Protein AF-A0A7S2EHP3-F1 (afdb_monomer_lite)

InterPro domains:
  IPR011050 Pectin lyase fold/virulence factor [SSF51126] (1-161)
  IPR012334 Pectin lyase fold [G3DSA:2.160.20.10] (1-167)
  IPR016093 MIR motif [PS50919] (139-168)
  IPR024535 Rhamnogalacturonase A/B/Epimerase-like, pectate lyase domain [PF12708] (2-55)

Sequence (168 aa):
PALQAAIDSAAASESGGTVILPAGVFRTHEPLHIPGGVTLQGQGYGSSPLAIQFDAGGSTIAYCGPDYAVKLTGHAASLRDLAVYDWPYPAESYCENTQAAGGVLVEADATLIESVIVSNVFIYYFVGGTALSLVAKNNGGVPFGNYQNVRIRHAKTGIYLSAEEGSF

Radius of gyration: 15.07 Å; chains: 1; bounding box: 44×30×44 Å

pLDDT: mean 94.23, std 6.02, range [72.25, 98.81]

Structure (mmCIF, N/CA/C/O backbone):
data_AF-A0A7S2EHP3-F1
#
_entry.id   AF-A0A7S2EHP3-F1
#
loop_
_atom_site.group_PDB
_atom_site.id
_atom_site.type_symbol
_atom_site.label_atom_id
_atom_site.label_alt_id
_atom_site.label_comp_id
_atom_site.label_asym_id
_atom_site.label_entity_id
_atom_site.label_seq_id
_atom_site.pdbx_PDB_ins_code
_atom_site.Cartn_x
_atom_site.Cartn_y
_atom_site.Cartn_z
_atom_site.occupancy
_atom_site.B_iso_or_equiv
_atom_site.auth_seq_id
_atom_site.auth_comp_id
_atom_site.auth_asym_id
_atom_site.auth_atom_id
_atom_site.pdbx_PDB_model_num
ATOM 1 N N . PRO A 1 1 ? 4.315 16.165 -5.190 1.00 79.69 1 PRO A N 1
ATOM 2 C CA . PRO A 1 1 ? 4.708 15.506 -6.467 1.00 79.69 1 PRO A CA 1
ATOM 3 C C . PRO A 1 1 ? 3.459 15.259 -7.330 1.00 79.69 1 PRO A C 1
ATOM 5 O O . PRO A 1 1 ? 2.373 15.204 -6.764 1.00 79.69 1 PRO A O 1
ATOM 8 N N . ALA A 1 2 ? 3.587 15.114 -8.657 1.00 92.62 2 ALA A N 1
ATOM 9 C CA . ALA A 1 2 ? 2.432 15.010 -9.568 1.00 92.62 2 ALA A CA 1
ATOM 10 C C . ALA A 1 2 ? 1.471 13.855 -9.224 1.00 92.62 2 ALA A C 1
ATOM 12 O O . ALA A 1 2 ? 0.259 14.021 -9.306 1.00 92.62 2 ALA A O 1
ATOM 13 N N . LEU A 1 3 ? 2.007 12.715 -8.773 1.00 96.50 3 LEU A N 1
ATOM 14 C CA . LEU A 1 3 ? 1.191 11.583 -8.333 1.00 96.50 3 LEU A CA 1
ATOM 15 C C . LEU A 1 3 ? 0.371 11.910 -7.075 1.00 96.50 3 LEU A C 1
ATOM 17 O O . LEU A 1 3 ? -0.833 11.682 -7.070 1.00 96.50 3 LEU A O 1
ATOM 21 N N . GLN A 1 4 ? 0.982 12.512 -6.049 1.00 97.62 4 GLN A N 1
ATOM 22 C CA . GLN A 1 4 ? 0.232 12.943 -4.863 1.00 97.62 4 GLN A CA 1
ATOM 23 C C . GLN A 1 4 ? -0.863 13.953 -5.234 1.00 97.62 4 GLN A C 1
ATOM 25 O O . GLN A 1 4 ? -1.994 13.794 -4.806 1.00 97.62 4 GLN A O 1
ATOM 30 N N . ALA A 1 5 ? -0.578 14.911 -6.123 1.00 96.81 5 ALA A N 1
ATOM 31 C CA . ALA A 1 5 ? -1.581 15.884 -6.564 1.00 96.81 5 ALA A CA 1
ATOM 32 C C . ALA A 1 5 ? -2.791 15.228 -7.263 1.00 96.81 5 ALA A C 1
ATOM 34 O O . ALA A 1 5 ? -3.917 15.699 -7.117 1.00 96.81 5 ALA A O 1
ATOM 35 N N . ALA A 1 6 ? -2.583 14.130 -7.999 1.00 97.06 6 ALA A N 1
ATOM 36 C CA . ALA A 1 6 ? -3.681 13.358 -8.580 1.00 97.06 6 ALA A CA 1
ATOM 37 C C . ALA A 1 6 ? -4.520 12.647 -7.503 1.00 97.06 6 ALA A C 1
ATOM 39 O O . ALA A 1 6 ? -5.745 12.617 -7.606 1.00 97.06 6 ALA A O 1
ATOM 40 N N . ILE A 1 7 ? -3.871 12.115 -6.462 1.00 97.81 7 ILE A N 1
ATOM 41 C CA . ILE A 1 7 ? -4.538 11.504 -5.301 1.00 97.81 7 ILE A CA 1
ATOM 42 C C . ILE A 1 7 ? -5.363 12.553 -4.547 1.00 97.81 7 ILE A C 1
ATOM 44 O O . ILE A 1 7 ? -6.545 12.332 -4.291 1.00 97.81 7 ILE A O 1
ATOM 48 N N . ASP A 1 8 ? -4.782 13.722 -4.287 1.00 96.69 8 ASP A N 1
ATOM 49 C CA . ASP A 1 8 ? -5.450 14.834 -3.608 1.00 96.69 8 ASP A CA 1
ATOM 50 C C . ASP A 1 8 ? -6.652 15.341 -4.422 1.00 96.69 8 ASP A C 1
ATOM 52 O O . ASP A 1 8 ? -7.725 15.598 -3.879 1.00 96.69 8 ASP A O 1
ATOM 56 N N . SER A 1 9 ? -6.514 15.420 -5.750 1.00 95.69 9 SER A N 1
ATOM 57 C CA . SER A 1 9 ? -7.620 15.783 -6.640 1.00 95.69 9 SER A CA 1
ATOM 58 C C . SER A 1 9 ? -8.754 14.754 -6.629 1.00 95.69 9 SER A C 1
ATOM 60 O O . SER A 1 9 ? -9.912 15.146 -6.756 1.00 95.69 9 SER A O 1
ATOM 62 N N . ALA A 1 10 ? -8.452 13.458 -6.502 1.00 95.75 10 ALA A N 1
ATOM 63 C CA . ALA A 1 10 ? -9.474 12.416 -6.382 1.00 95.75 10 ALA A CA 1
ATOM 64 C C . ALA A 1 10 ? -10.210 12.495 -5.034 1.00 95.75 10 ALA A C 1
ATOM 66 O O . ALA A 1 10 ? -11.409 12.223 -4.968 1.00 95.75 10 ALA A O 1
ATOM 67 N N . ALA A 1 11 ? -9.505 12.914 -3.981 1.00 94.31 11 ALA A N 1
ATOM 68 C CA . ALA A 1 11 ? -10.057 13.116 -2.645 1.00 94.31 11 ALA A CA 1
ATOM 69 C C . ALA A 1 11 ? -10.969 14.347 -2.538 1.00 94.31 11 ALA A C 1
ATOM 71 O O . ALA A 1 11 ? -11.831 14.396 -1.669 1.00 94.31 11 ALA A O 1
ATOM 72 N N . ALA A 1 12 ? -10.786 15.346 -3.408 1.00 90.25 12 ALA A N 1
ATOM 73 C CA . ALA A 1 12 ? -11.563 16.585 -3.378 1.00 90.25 12 ALA A CA 1
ATOM 74 C C . ALA A 1 12 ? -13.046 16.402 -3.755 1.00 90.25 12 ALA A C 1
ATOM 76 O O . ALA A 1 12 ? -13.847 17.309 -3.531 1.00 90.25 12 ALA A O 1
ATOM 77 N N . SER A 1 13 ? -13.422 15.260 -4.339 1.00 78.94 13 SER A N 1
ATOM 78 C CA . SER A 1 13 ? -14.825 14.940 -4.604 1.00 78.94 13 SER A CA 1
ATOM 79 C C . SER A 1 13 ? -15.469 14.286 -3.378 1.00 78.94 13 SER A C 1
ATOM 81 O O . SER A 1 13 ? -14.867 13.423 -2.742 1.00 78.94 13 SER A O 1
ATOM 83 N N . GLU A 1 14 ? -16.719 14.643 -3.072 1.00 76.06 14 GLU A N 1
ATOM 84 C CA . GLU A 1 14 ? -17.454 14.099 -1.916 1.00 76.06 14 GLU A CA 1
ATOM 85 C C . GLU A 1 14 ? -17.639 12.570 -1.975 1.00 76.06 14 GLU A C 1
ATOM 87 O O . GLU A 1 14 ? -17.862 11.927 -0.953 1.00 76.06 14 GLU A O 1
ATOM 92 N N . SER A 1 15 ? -17.525 11.973 -3.166 1.00 80.88 15 SER A N 1
ATOM 93 C CA . SER A 1 15 ? -17.646 10.530 -3.396 1.00 80.88 15 SER A CA 1
ATOM 94 C C . SER A 1 15 ? -16.317 9.764 -3.369 1.00 80.88 15 SER A C 1
ATOM 96 O O . SER A 1 15 ? -16.325 8.544 -3.538 1.00 80.88 15 SER A O 1
ATOM 98 N N . GLY A 1 16 ? -15.179 10.446 -3.206 1.00 90.50 16 GLY A N 1
ATOM 99 C CA . GLY A 1 16 ? -13.860 9.858 -3.444 1.00 90.50 16 GLY A CA 1
ATOM 100 C C . GLY A 1 16 ? -13.583 9.614 -4.934 1.00 90.50 16 GLY A C 1
ATOM 101 O O . GLY A 1 16 ? -14.251 10.166 -5.809 1.00 90.50 16 GLY A O 1
ATOM 102 N N . GLY A 1 17 ? -12.577 8.803 -5.262 1.00 96.44 17 GLY A N 1
ATOM 103 C CA . GLY A 1 17 ? -12.188 8.615 -6.660 1.00 96.44 17 GLY A CA 1
ATOM 104 C C . GLY A 1 17 ? -11.093 7.583 -6.882 1.00 96.44 17 GLY A C 1
ATOM 105 O O . GLY A 1 17 ? -10.477 7.084 -5.946 1.00 96.44 17 GLY A O 1
ATOM 106 N N . THR A 1 18 ? -10.844 7.247 -8.148 1.00 97.94 18 THR A N 1
ATOM 107 C CA . THR A 1 18 ? -9.774 6.317 -8.533 1.00 97.94 18 THR A CA 1
ATOM 108 C C . THR A 1 18 ? -8.703 7.042 -9.334 1.00 97.94 18 THR A C 1
ATOM 110 O O . THR A 1 18 ? -8.991 7.631 -10.374 1.00 97.94 18 THR A O 1
ATOM 113 N N . VAL A 1 19 ? -7.457 6.952 -8.876 1.00 98.19 19 VAL A N 1
ATOM 114 C CA . VAL A 1 19 ? -6.270 7.353 -9.631 1.00 98.19 19 VAL A CA 1
ATOM 115 C C . VAL A 1 19 ? -5.714 6.120 -10.327 1.00 98.19 19 VAL A C 1
ATOM 117 O O . VAL A 1 19 ? -5.290 5.170 -9.668 1.00 98.19 19 VAL A O 1
ATOM 120 N N . ILE A 1 20 ? -5.713 6.138 -11.660 1.00 98.06 20 ILE A N 1
ATOM 121 C CA . ILE A 1 20 ? -5.188 5.040 -12.477 1.00 98.06 20 ILE A CA 1
ATOM 122 C C . ILE A 1 20 ? -3.746 5.355 -12.875 1.00 98.06 20 ILE A C 1
ATOM 124 O O . ILE A 1 20 ? -3.483 6.329 -13.582 1.00 98.06 20 ILE A O 1
ATOM 128 N N . LEU A 1 21 ? -2.815 4.509 -12.443 1.00 97.25 21 LEU A N 1
ATOM 129 C CA . LEU A 1 21 ? -1.429 4.524 -12.884 1.00 97.25 21 LEU A CA 1
ATOM 130 C C . LEU A 1 21 ? -1.294 3.700 -14.168 1.00 97.25 21 LEU A C 1
ATOM 132 O O . LEU A 1 21 ? -1.635 2.514 -14.157 1.00 97.25 21 LEU A O 1
ATOM 136 N N . PRO A 1 22 ? -0.759 4.262 -15.265 1.00 96.00 22 PRO A N 1
ATOM 137 C CA . PRO A 1 22 ? -0.346 3.438 -16.392 1.00 96.00 22 PRO A CA 1
ATOM 138 C C . PRO A 1 22 ? 0.811 2.507 -15.992 1.00 96.00 22 PRO A C 1
ATOM 140 O O . PRO A 1 22 ? 1.442 2.671 -14.941 1.00 96.00 22 PRO A O 1
ATOM 143 N N . ALA A 1 23 ? 1.108 1.525 -16.841 1.00 94.44 23 ALA A N 1
ATOM 144 C CA . ALA A 1 23 ? 2.351 0.768 -16.749 1.00 94.44 23 ALA A CA 1
ATOM 145 C C . ALA A 1 23 ? 3.562 1.719 -16.736 1.00 94.44 23 ALA A C 1
ATOM 147 O O . ALA A 1 23 ? 3.641 2.657 -17.533 1.00 94.44 23 ALA A O 1
ATOM 148 N N . GLY A 1 24 ? 4.500 1.488 -15.820 1.00 93.81 24 GLY A N 1
ATOM 149 C CA . GLY A 1 24 ? 5.666 2.346 -15.644 1.00 93.81 24 GLY A CA 1
ATOM 150 C C . GLY A 1 24 ? 6.200 2.381 -14.216 1.00 93.81 24 GLY A C 1
ATOM 151 O O . GLY A 1 24 ? 5.669 1.747 -13.301 1.00 93.81 24 GLY A O 1
ATOM 152 N N . VAL A 1 25 ? 7.275 3.151 -14.038 1.00 93.44 25 VAL A N 1
ATOM 153 C CA . VAL A 1 25 ? 7.973 3.319 -12.758 1.00 93.44 25 VAL A CA 1
ATOM 154 C C . VAL A 1 25 ? 7.773 4.737 -12.246 1.00 93.44 25 VAL A C 1
ATOM 156 O O . VAL A 1 25 ? 8.225 5.702 -12.861 1.00 93.44 25 VAL A O 1
ATOM 159 N N . PHE A 1 26 ? 7.129 4.856 -11.092 1.00 94.50 26 PHE A N 1
ATOM 160 C CA . PHE A 1 26 ? 6.812 6.116 -10.436 1.00 94.50 26 PHE A CA 1
ATOM 161 C C . PHE A 1 26 ? 7.731 6.274 -9.233 1.00 94.50 26 PHE A C 1
ATOM 163 O O . PHE A 1 26 ? 7.535 5.631 -8.203 1.00 94.50 26 PHE A O 1
ATOM 170 N N . ARG A 1 27 ? 8.771 7.098 -9.381 1.00 93.06 27 ARG A N 1
ATOM 171 C CA . ARG A 1 27 ? 9.727 7.363 -8.301 1.00 93.06 27 ARG A CA 1
ATOM 172 C C . ARG A 1 27 ? 9.146 8.360 -7.306 1.00 93.06 27 ARG A C 1
ATOM 174 O O . ARG A 1 27 ? 8.681 9.426 -7.713 1.00 93.06 27 ARG A O 1
ATOM 181 N N . THR A 1 28 ? 9.199 8.034 -6.021 1.00 94.44 28 THR A N 1
ATOM 182 C CA . THR A 1 28 ? 8.737 8.912 -4.939 1.00 94.44 28 THR A CA 1
ATOM 183 C C . THR A 1 28 ? 9.774 8.975 -3.826 1.00 94.44 28 THR A C 1
ATOM 185 O O . THR A 1 28 ? 10.400 7.970 -3.500 1.00 94.44 28 THR A O 1
ATOM 188 N N . HIS A 1 29 ? 9.960 10.169 -3.259 1.00 93.56 29 HIS A N 1
ATOM 189 C CA . HIS A 1 29 ? 10.845 10.379 -2.106 1.00 93.56 29 HIS A CA 1
ATOM 190 C C . HIS A 1 29 ? 10.095 10.560 -0.783 1.00 93.56 29 HIS A C 1
ATOM 192 O O . HIS A 1 29 ? 10.644 10.373 0.295 1.00 93.56 29 HIS A O 1
ATOM 198 N N . GLU A 1 30 ? 8.810 10.877 -0.889 1.00 95.25 30 GLU A N 1
ATOM 199 C CA . GLU A 1 30 ? 7.900 11.082 0.228 1.00 95.25 30 GLU A CA 1
ATOM 200 C C . GLU A 1 30 ? 6.792 10.024 0.179 1.00 95.25 30 GLU A C 1
ATOM 202 O O . GLU A 1 30 ? 6.487 9.528 -0.920 1.00 95.25 30 GLU A O 1
ATOM 207 N N . PRO A 1 31 ? 6.189 9.679 1.330 1.00 97.69 31 PRO A N 1
ATOM 208 C CA . PRO A 1 31 ? 5.036 8.792 1.376 1.00 97.69 31 PRO A CA 1
ATOM 209 C C . PRO A 1 31 ? 3.912 9.268 0.452 1.00 97.69 31 PRO A C 1
ATOM 211 O O . PRO A 1 31 ? 3.594 10.458 0.391 1.00 97.69 31 PRO A O 1
ATOM 214 N N . LEU A 1 32 ? 3.271 8.327 -0.241 1.00 98.44 32 LEU A N 1
ATOM 215 C CA . LEU A 1 32 ? 1.987 8.594 -0.882 1.00 98.44 32 LEU A CA 1
ATOM 216 C C . LEU A 1 32 ? 0.874 8.436 0.149 1.00 98.44 32 LEU A C 1
ATOM 218 O O . LEU A 1 32 ? 0.677 7.349 0.692 1.00 98.44 32 LEU A O 1
ATOM 222 N N . HIS A 1 33 ? 0.136 9.511 0.396 1.00 97.88 33 HIS A N 1
ATOM 223 C CA . HIS A 1 33 ? -0.999 9.518 1.311 1.00 97.88 33 HIS A CA 1
ATOM 224 C C . HIS A 1 33 ? -2.278 9.264 0.525 1.00 97.88 33 HIS A C 1
ATOM 226 O O . HIS A 1 33 ? -2.666 10.096 -0.292 1.00 97.88 33 HIS A O 1
ATOM 232 N N . ILE A 1 34 ? -2.925 8.125 0.768 1.00 97.94 34 ILE A N 1
ATOM 233 C CA . ILE A 1 34 ? -4.204 7.758 0.157 1.00 97.94 34 ILE A CA 1
ATOM 234 C C . ILE A 1 34 ? -5.304 7.986 1.203 1.00 97.94 34 ILE A C 1
ATOM 236 O O . ILE A 1 34 ? -5.407 7.210 2.162 1.00 97.94 34 ILE A O 1
ATOM 240 N N . PRO A 1 35 ? -6.106 9.053 1.051 1.00 96.25 35 PRO A N 1
ATOM 241 C CA . PRO A 1 35 ? -7.165 9.378 1.992 1.00 96.25 35 PRO A CA 1
ATOM 242 C C . PRO A 1 35 ? -8.389 8.480 1.788 1.00 96.25 35 PRO A C 1
ATOM 244 O O . PRO A 1 35 ? -8.451 7.646 0.879 1.00 96.25 35 PRO A O 1
ATOM 247 N N . GLY A 1 36 ? -9.384 8.661 2.656 1.00 95.94 36 GLY A N 1
ATOM 248 C CA . GLY A 1 36 ? -10.621 7.897 2.592 1.00 95.94 36 GLY A CA 1
ATOM 249 C C . GLY A 1 36 ? -11.367 8.067 1.264 1.00 95.94 36 GLY A C 1
ATOM 250 O O . GLY A 1 36 ? -11.341 9.131 0.651 1.00 95.94 36 GLY A O 1
ATOM 251 N N . GLY A 1 37 ? -12.005 6.992 0.801 1.00 96.62 37 GLY A N 1
ATOM 252 C CA . GLY A 1 37 ? -12.737 6.940 -0.468 1.00 96.62 37 GLY A CA 1
ATOM 253 C C . GLY A 1 37 ? -11.862 6.960 -1.728 1.00 96.62 37 GLY A C 1
ATOM 254 O O . GLY A 1 37 ? -12.396 6.879 -2.834 1.00 96.62 37 GLY A O 1
ATOM 255 N N . VAL A 1 38 ? -10.533 7.050 -1.601 1.00 98.31 38 VAL A N 1
ATOM 256 C CA . VAL A 1 38 ? -9.624 7.079 -2.753 1.00 98.31 38 VAL A CA 1
ATOM 257 C C . VAL A 1 38 ? -8.996 5.714 -3.008 1.00 98.31 38 VAL A C 1
ATOM 259 O O . VAL A 1 38 ? -8.517 5.037 -2.100 1.00 98.31 38 VAL A O 1
ATOM 262 N N . THR A 1 39 ? -8.963 5.324 -4.281 1.00 98.62 39 THR A N 1
ATOM 263 C CA . THR A 1 39 ? -8.240 4.147 -4.768 1.00 98.62 39 THR A CA 1
ATOM 264 C C . THR A 1 39 ? -7.060 4.573 -5.631 1.00 98.62 39 THR A C 1
ATOM 266 O O . THR A 1 39 ? -7.245 5.258 -6.634 1.00 98.62 39 THR A O 1
ATOM 269 N N . LEU A 1 40 ? -5.854 4.114 -5.300 1.00 98.62 40 LEU A N 1
ATOM 270 C CA . LEU A 1 40 ? -4.722 4.119 -6.225 1.00 98.62 40 LEU A CA 1
ATOM 271 C C . LEU A 1 40 ? -4.620 2.746 -6.894 1.00 98.62 40 LEU A C 1
ATOM 273 O O . LEU A 1 40 ? -4.394 1.740 -6.219 1.00 98.62 40 LEU A O 1
ATOM 277 N N . GLN A 1 41 ? -4.791 2.704 -8.214 1.00 98.69 41 GLN A N 1
ATOM 278 C CA . GLN A 1 41 ? -4.847 1.463 -8.983 1.00 98.69 41 GLN A CA 1
ATOM 279 C C . GLN A 1 41 ? -3.831 1.468 -10.124 1.00 98.69 41 GLN A C 1
ATOM 281 O O . GLN A 1 41 ? -3.815 2.388 -10.934 1.00 98.69 41 GLN A O 1
ATOM 286 N N . GLY A 1 42 ? -3.002 0.430 -10.211 1.00 98.06 42 GLY A N 1
ATOM 287 C CA . GLY A 1 42 ? -2.111 0.206 -11.348 1.00 98.06 42 GLY A CA 1
ATOM 288 C C . GLY A 1 42 ? -2.666 -0.751 -12.402 1.00 98.06 42 GLY A C 1
ATOM 289 O O . GLY A 1 42 ? -3.855 -1.071 -12.434 1.00 98.06 42 GLY A O 1
ATOM 290 N N . GLN A 1 43 ? -1.773 -1.215 -13.276 1.00 95.31 43 GLN A N 1
ATOM 291 C CA . GLN A 1 43 ? -2.048 -2.176 -14.352 1.00 95.31 43 GLN A CA 1
ATOM 292 C C . GLN A 1 43 ? -1.360 -3.535 -14.111 1.00 95.31 43 GLN A C 1
ATOM 294 O O . GLN A 1 43 ? -0.918 -4.210 -15.037 1.00 95.31 43 GLN A O 1
ATOM 299 N N . GLY A 1 44 ? -1.267 -3.943 -12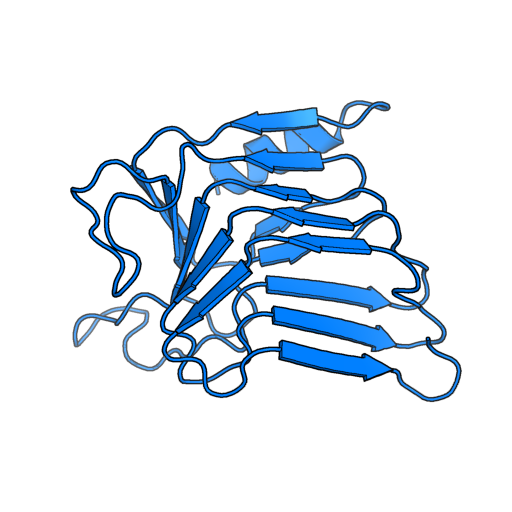.844 1.00 93.31 44 GLY A N 1
ATOM 300 C CA . GLY A 1 44 ? -0.572 -5.138 -12.370 1.00 93.31 44 GLY A CA 1
ATOM 301 C C . GLY A 1 44 ? 0.868 -4.858 -11.928 1.00 93.31 44 GLY A C 1
ATOM 302 O O . GLY A 1 44 ? 1.425 -3.792 -12.178 1.00 93.31 44 GLY A O 1
ATOM 303 N N . TYR A 1 45 ? 1.503 -5.837 -11.279 1.00 88.31 45 TYR A N 1
ATOM 304 C CA . TYR A 1 45 ? 2.902 -5.748 -10.823 1.00 88.31 45 TYR A CA 1
ATOM 305 C C . TYR A 1 45 ? 3.919 -6.366 -11.805 1.00 88.31 45 TYR A C 1
ATOM 307 O O . TYR A 1 45 ? 5.073 -6.594 -11.445 1.00 88.31 45 TYR A O 1
ATOM 315 N N . GLY A 1 46 ? 3.503 -6.638 -13.046 1.00 87.25 46 GLY A N 1
ATOM 316 C CA . GLY A 1 46 ? 4.335 -7.246 -14.087 1.00 87.25 46 GLY A CA 1
ATOM 317 C C . GLY A 1 46 ? 4.252 -8.776 -14.127 1.00 87.25 46 GLY A C 1
ATOM 318 O O . GLY A 1 46 ? 3.368 -9.393 -13.533 1.00 87.25 46 GLY A O 1
ATOM 319 N N . SER A 1 47 ? 5.171 -9.397 -14.867 1.00 84.69 47 SER A N 1
ATOM 320 C CA . SER A 1 47 ? 5.139 -10.831 -15.200 1.00 84.69 47 SER A CA 1
ATOM 321 C C . SER A 1 47 ? 5.824 -11.744 -14.177 1.00 84.69 47 SER A C 1
ATOM 323 O O . SER A 1 47 ? 5.627 -12.960 -14.211 1.00 84.69 47 SER A O 1
ATOM 325 N N . SER A 1 48 ? 6.630 -11.187 -13.266 1.00 86.81 48 SER A N 1
ATOM 326 C CA . SER A 1 48 ? 7.444 -11.976 -12.340 1.00 86.81 48 SER A CA 1
ATOM 327 C C . SER A 1 48 ? 6.924 -11.916 -10.903 1.00 86.81 48 SER A C 1
ATOM 329 O O . SER A 1 48 ? 6.820 -10.840 -10.313 1.00 86.81 48 SER A O 1
ATOM 331 N N . PRO A 1 49 ? 6.665 -13.076 -10.275 1.00 82.12 49 PRO A N 1
ATOM 332 C CA . PRO A 1 49 ? 6.353 -13.151 -8.857 1.00 82.12 49 PRO A CA 1
ATOM 333 C C . PRO A 1 49 ? 7.600 -13.138 -7.961 1.00 82.12 49 PRO A C 1
ATOM 335 O O . PRO A 1 49 ? 7.459 -13.171 -6.737 1.00 82.12 49 PRO A O 1
ATOM 338 N N . LEU A 1 50 ? 8.804 -13.196 -8.542 1.00 88.38 50 LEU A N 1
ATOM 339 C CA . LEU A 1 50 ? 10.058 -13.396 -7.810 1.00 88.38 50 LEU A CA 1
ATOM 340 C C . LEU A 1 50 ? 10.779 -12.083 -7.514 1.00 88.38 50 LEU A C 1
ATOM 342 O O . LEU A 1 50 ? 11.373 -11.955 -6.446 1.00 88.38 50 LEU A O 1
ATOM 346 N N . ALA A 1 51 ? 10.708 -11.136 -8.445 1.00 87.56 51 ALA A N 1
ATOM 347 C CA . ALA A 1 51 ? 11.365 -9.839 -8.379 1.00 87.56 51 ALA A CA 1
ATOM 348 C C . ALA A 1 51 ? 10.640 -8.848 -9.293 1.00 87.56 51 ALA A C 1
ATOM 350 O O . ALA A 1 51 ? 9.990 -9.258 -10.257 1.00 87.56 51 ALA A O 1
ATOM 351 N N . ILE A 1 52 ? 10.784 -7.555 -9.013 1.00 86.62 52 ILE A N 1
ATOM 352 C CA . ILE A 1 52 ? 10.276 -6.503 -9.893 1.00 86.62 52 ILE A CA 1
ATOM 353 C C . ILE A 1 52 ? 11.130 -6.429 -11.161 1.00 86.62 52 ILE A C 1
ATOM 355 O O . ILE A 1 52 ? 12.351 -6.307 -11.092 1.00 86.62 52 ILE A O 1
ATOM 359 N N . GLN A 1 53 ? 10.468 -6.499 -12.314 1.00 84.62 53 GLN A N 1
ATOM 360 C CA . GLN A 1 53 ? 11.058 -6.311 -13.639 1.00 84.62 53 GLN A CA 1
ATOM 361 C C . GLN A 1 53 ? 10.457 -5.039 -14.247 1.00 84.62 53 GLN A C 1
ATOM 363 O O . GLN A 1 53 ? 9.281 -5.018 -14.608 1.00 84.62 53 GLN A O 1
ATOM 368 N N . PHE A 1 54 ? 11.236 -3.956 -14.303 1.00 80.81 54 PHE A N 1
ATOM 369 C CA . PHE A 1 54 ? 10.739 -2.629 -14.702 1.00 80.81 54 PHE A CA 1
ATOM 370 C C . PHE A 1 54 ? 10.284 -2.536 -16.158 1.00 80.81 54 PHE A C 1
ATOM 372 O O . PHE A 1 54 ? 9.480 -1.675 -16.498 1.00 80.81 54 PHE A O 1
ATOM 379 N N . ASP A 1 55 ? 10.781 -3.428 -17.003 1.00 79.25 55 ASP A N 1
ATOM 380 C CA . ASP A 1 55 ? 10.437 -3.580 -18.412 1.00 79.25 55 ASP A CA 1
ATOM 381 C C . ASP A 1 55 ? 9.280 -4.567 -18.652 1.00 79.25 55 ASP A C 1
ATOM 383 O O . ASP A 1 55 ? 8.784 -4.674 -19.772 1.00 79.25 55 ASP A O 1
ATOM 387 N N . ALA A 1 56 ? 8.781 -5.242 -17.610 1.00 76.94 56 ALA A N 1
ATOM 388 C CA . ALA A 1 56 ? 7.723 -6.248 -17.717 1.00 76.94 56 ALA A CA 1
ATOM 389 C C . ALA A 1 56 ? 6.287 -5.685 -17.648 1.00 76.94 56 ALA A C 1
ATOM 391 O O . ALA A 1 56 ? 5.344 -6.427 -17.370 1.00 76.94 56 ALA A O 1
ATOM 392 N N . GLY A 1 57 ? 6.108 -4.381 -17.885 1.00 76.81 57 GLY A N 1
ATOM 393 C CA . GLY A 1 57 ? 4.797 -3.768 -18.136 1.00 76.81 57 GLY A CA 1
ATOM 394 C C . GLY A 1 57 ? 3.876 -3.570 -16.924 1.00 76.81 57 GLY A C 1
ATOM 395 O O . GLY A 1 57 ? 2.693 -3.315 -17.118 1.00 76.81 57 GLY A O 1
ATOM 396 N N . GLY A 1 58 ? 4.379 -3.678 -15.690 1.00 91.69 58 GLY A N 1
ATOM 397 C CA . GLY A 1 58 ? 3.607 -3.371 -14.477 1.00 91.69 58 GLY A CA 1
ATOM 398 C C . GLY A 1 58 ? 3.648 -1.892 -14.072 1.00 91.69 58 GLY A C 1
ATOM 399 O O . GLY A 1 58 ? 4.471 -1.118 -14.560 1.00 91.69 58 GLY A O 1
ATOM 400 N N . SER A 1 59 ? 2.795 -1.504 -13.126 1.00 96.56 59 SER A N 1
ATOM 401 C CA . SER A 1 59 ? 2.870 -0.218 -12.422 1.00 96.56 59 SER A CA 1
ATOM 402 C C . SER A 1 59 ? 3.668 -0.399 -11.132 1.00 96.56 59 SER A C 1
ATOM 404 O O . SER A 1 59 ? 3.284 -1.192 -10.274 1.00 96.56 59 SER A O 1
ATOM 406 N N . THR A 1 60 ? 4.780 0.322 -10.977 1.00 96.25 60 THR A N 1
ATOM 407 C CA . THR A 1 60 ? 5.631 0.233 -9.779 1.00 96.25 60 THR A CA 1
ATOM 408 C C . THR A 1 60 ? 5.813 1.588 -9.116 1.00 96.25 60 THR A C 1
ATOM 410 O O . THR A 1 60 ? 6.293 2.527 -9.747 1.00 96.25 60 THR A O 1
ATOM 413 N N . ILE A 1 61 ? 5.510 1.662 -7.823 1.00 97.12 61 ILE A N 1
ATOM 414 C CA . ILE A 1 61 ? 5.945 2.742 -6.941 1.00 97.12 61 ILE A CA 1
ATOM 415 C C . ILE A 1 61 ? 7.363 2.395 -6.478 1.00 97.12 61 ILE A C 1
ATOM 417 O O . ILE A 1 61 ? 7.554 1.445 -5.721 1.00 97.12 61 ILE A O 1
ATOM 421 N N . ALA A 1 62 ? 8.351 3.135 -6.977 1.00 94.75 62 ALA A N 1
ATOM 422 C CA . ALA A 1 62 ? 9.753 3.008 -6.591 1.00 94.75 62 ALA A CA 1
ATOM 423 C C . ALA A 1 62 ? 10.065 4.058 -5.521 1.00 94.75 62 ALA A C 1
ATOM 425 O O . ALA A 1 62 ? 10.283 5.230 -5.835 1.00 94.75 62 ALA A O 1
ATOM 426 N N . TYR A 1 63 ? 10.037 3.638 -4.263 1.00 95.94 63 TYR A N 1
ATOM 427 C CA . TYR A 1 63 ? 10.200 4.519 -3.121 1.00 95.94 63 TYR A CA 1
ATOM 428 C C . TYR A 1 63 ? 11.672 4.685 -2.744 1.00 95.94 63 TYR A C 1
ATOM 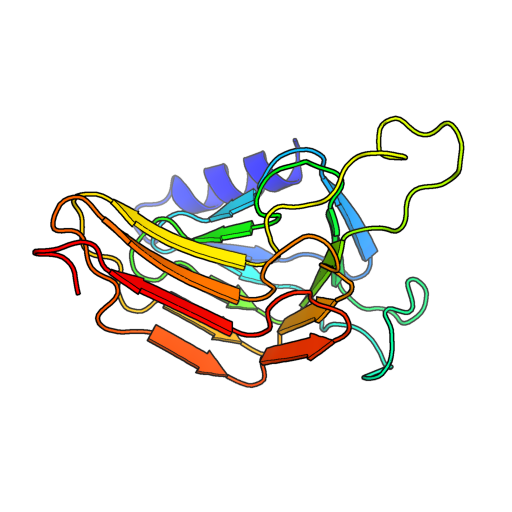430 O O . TYR A 1 63 ? 12.448 3.731 -2.781 1.00 95.94 63 TYR A O 1
ATOM 438 N N . CYS A 1 64 ? 12.027 5.916 -2.390 1.00 93.00 64 CYS A N 1
ATOM 439 C CA . CYS A 1 64 ? 13.295 6.302 -1.796 1.00 93.00 64 CYS A CA 1
ATOM 440 C C . CYS A 1 64 ? 13.031 7.256 -0.628 1.00 93.00 64 CYS A C 1
ATOM 442 O O . CYS A 1 64 ? 12.979 8.470 -0.811 1.00 93.00 64 CYS A O 1
ATOM 444 N N . GLY A 1 65 ? 12.883 6.732 0.579 1.00 93.75 65 GLY A N 1
ATOM 445 C CA . GLY A 1 65 ? 12.683 7.571 1.754 1.00 93.75 65 GLY A CA 1
ATOM 446 C C . GLY A 1 65 ? 12.747 6.765 3.048 1.00 93.75 65 GLY A C 1
ATOM 447 O O . GLY A 1 65 ? 12.731 5.536 3.001 1.00 93.75 65 GLY A O 1
ATOM 448 N N . PRO A 1 66 ? 12.875 7.433 4.205 1.00 94.56 66 PRO A N 1
ATOM 449 C CA . PRO A 1 66 ? 13.061 6.760 5.489 1.00 94.56 66 PRO A CA 1
ATOM 450 C C . PRO A 1 66 ? 11.754 6.259 6.126 1.00 94.56 66 PRO A C 1
ATOM 452 O O . PRO A 1 66 ? 11.789 5.576 7.145 1.00 94.56 66 PRO A O 1
ATOM 455 N N . ASP A 1 67 ? 10.597 6.615 5.572 1.00 97.12 67 ASP A N 1
ATOM 456 C CA . ASP A 1 67 ? 9.272 6.342 6.140 1.00 97.12 67 ASP A CA 1
ATOM 457 C C . ASP A 1 67 ? 8.602 5.162 5.401 1.00 97.12 67 ASP A C 1
ATOM 459 O O . ASP A 1 67 ? 9.275 4.329 4.790 1.00 97.12 67 ASP A O 1
ATOM 463 N N . TYR A 1 68 ? 7.280 5.043 5.485 1.00 98.44 68 TYR A N 1
ATOM 464 C CA . TYR A 1 68 ? 6.486 4.127 4.681 1.00 98.44 68 TYR A CA 1
ATOM 465 C C . TYR A 1 68 ? 6.256 4.675 3.272 1.00 98.44 68 TYR A C 1
ATOM 467 O O . TYR A 1 68 ? 5.898 5.840 3.109 1.0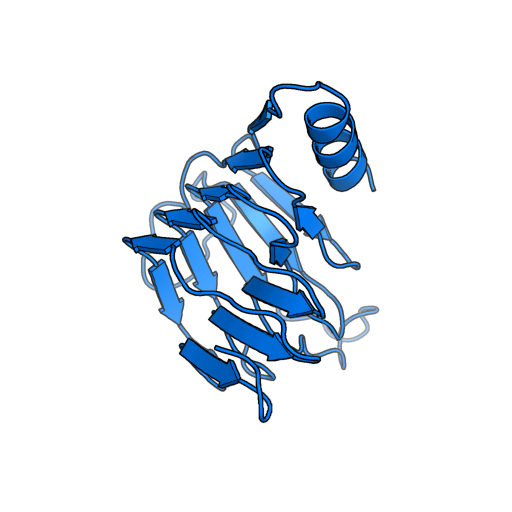0 98.44 68 TYR A O 1
ATOM 475 N N . ALA A 1 69 ? 6.376 3.822 2.254 1.00 98.38 69 ALA A N 1
ATOM 476 C CA . ALA A 1 69 ? 6.167 4.230 0.863 1.00 98.38 69 ALA A CA 1
ATOM 477 C C . ALA A 1 69 ? 4.722 4.686 0.576 1.00 98.38 69 ALA A C 1
ATOM 479 O O . ALA A 1 69 ? 4.504 5.635 -0.181 1.00 98.38 69 ALA A O 1
ATOM 480 N N . VAL A 1 70 ? 3.730 4.015 1.171 1.00 98.81 70 VAL A N 1
ATOM 481 C CA . VAL A 1 70 ? 2.299 4.322 1.020 1.00 98.81 70 VAL A CA 1
ATOM 482 C C . VAL A 1 70 ? 1.610 4.304 2.383 1.00 98.81 70 VAL A C 1
ATOM 484 O O . VAL A 1 70 ? 1.784 3.358 3.151 1.00 98.81 70 VAL A O 1
ATOM 487 N N . LYS A 1 71 ? 0.782 5.316 2.660 1.00 98.62 71 LYS A N 1
ATOM 488 C CA . LYS A 1 71 ? -0.034 5.429 3.876 1.00 98.62 71 LYS A CA 1
ATOM 489 C C . LYS A 1 71 ? -1.518 5.514 3.521 1.00 98.62 71 LYS A C 1
ATOM 491 O O . LYS A 1 71 ? -1.932 6.415 2.797 1.00 98.62 71 LYS A O 1
ATOM 496 N N . LEU A 1 72 ? -2.308 4.579 4.035 1.00 98.38 72 LEU A N 1
ATOM 497 C CA . LEU A 1 72 ? -3.763 4.515 3.911 1.00 98.38 72 LEU A CA 1
ATOM 498 C C . LEU A 1 72 ? -4.362 5.135 5.181 1.00 98.38 72 LEU A C 1
ATOM 500 O O . LEU A 1 72 ? -4.267 4.541 6.254 1.00 98.38 72 LEU A O 1
ATOM 504 N N . THR A 1 73 ? -4.918 6.344 5.072 1.00 93.75 73 THR A N 1
ATOM 505 C CA . THR A 1 73 ? -5.216 7.203 6.240 1.00 93.75 73 THR A CA 1
ATOM 506 C C . THR A 1 73 ? -6.702 7.491 6.457 1.00 93.75 73 THR A C 1
ATOM 508 O O . THR A 1 73 ? -7.052 8.313 7.299 1.00 93.75 73 THR A O 1
ATOM 511 N N . GLY A 1 74 ? -7.602 6.839 5.718 1.00 94.25 74 GLY A N 1
ATOM 512 C CA . GLY A 1 74 ? -9.039 7.032 5.901 1.00 94.25 74 GLY A CA 1
ATOM 513 C C . GLY A 1 74 ? -9.880 5.839 5.473 1.00 94.25 74 GLY A C 1
ATOM 514 O O . GLY A 1 74 ? -9.394 4.899 4.841 1.00 94.25 74 GLY A O 1
ATOM 515 N N . HIS A 1 75 ? -11.167 5.886 5.818 1.00 95.62 75 HIS A N 1
ATOM 516 C CA . HIS A 1 75 ? -12.118 4.825 5.488 1.00 95.62 75 HIS A CA 1
ATOM 517 C C . HIS A 1 75 ? -12.181 4.565 3.982 1.00 95.62 75 HIS A C 1
ATOM 519 O O . HIS A 1 75 ? -12.215 5.500 3.189 1.00 95.62 75 HIS A O 1
ATOM 525 N N . ALA A 1 76 ? -12.236 3.300 3.579 1.00 96.19 76 ALA A N 1
ATOM 526 C CA . ALA A 1 76 ? -12.280 2.881 2.178 1.00 96.19 76 ALA A CA 1
ATOM 527 C C . ALA A 1 76 ? -11.065 3.298 1.318 1.00 96.19 76 ALA A C 1
ATOM 529 O O . ALA A 1 76 ? -11.104 3.152 0.093 1.00 96.19 76 ALA A O 1
ATOM 530 N N . ALA A 1 77 ? -9.967 3.767 1.928 1.00 97.69 77 ALA A N 1
ATOM 531 C CA . ALA A 1 77 ? -8.708 3.978 1.217 1.00 97.69 77 ALA A CA 1
ATOM 532 C C . ALA A 1 77 ? -8.203 2.652 0.627 1.00 97.69 77 ALA A C 1
ATOM 534 O O . ALA A 1 77 ? -8.227 1.610 1.291 1.00 97.69 77 ALA A O 1
A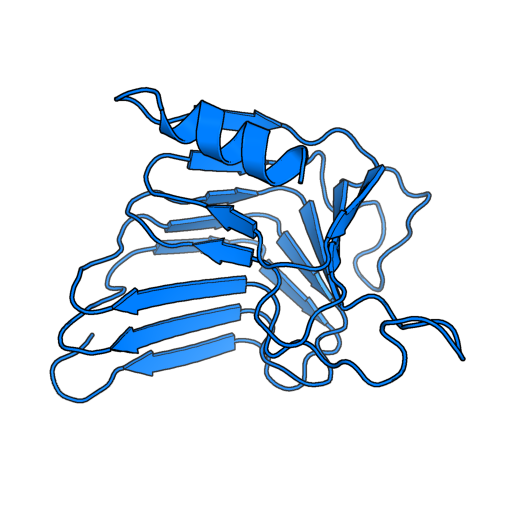TOM 535 N N . SER A 1 78 ? -7.762 2.679 -0.630 1.00 98.38 78 SER A N 1
ATOM 536 C CA . SER A 1 78 ? -7.476 1.455 -1.378 1.00 98.38 78 SER A CA 1
ATOM 537 C C . SER A 1 78 ? -6.201 1.531 -2.219 1.00 98.38 78 SER A C 1
ATOM 539 O O . SER A 1 78 ? -5.914 2.541 -2.862 1.00 98.38 78 SER A O 1
ATOM 541 N N . LEU A 1 79 ? -5.468 0.417 -2.268 1.00 98.75 79 LEU A N 1
ATOM 542 C CA . LEU A 1 79 ? -4.275 0.215 -3.089 1.00 98.75 79 LEU A CA 1
ATOM 543 C C . LEU A 1 79 ? -4.420 -1.076 -3.897 1.00 98.75 79 LEU A C 1
ATOM 545 O O . LEU A 1 79 ? -4.620 -2.152 -3.323 1.00 98.75 79 LEU A O 1
ATOM 549 N N . ARG A 1 80 ? -4.338 -0.984 -5.228 1.00 98.44 80 ARG A N 1
ATOM 550 C CA . ARG A 1 80 ? -4.646 -2.122 -6.100 1.00 98.44 80 ARG A CA 1
ATOM 551 C C . ARG A 1 80 ? -3.710 -2.271 -7.290 1.00 98.44 80 ARG A C 1
ATOM 553 O O . ARG A 1 80 ? -3.269 -1.285 -7.872 1.00 98.44 80 ARG A O 1
ATOM 560 N N . ASP A 1 81 ? -3.485 -3.523 -7.681 1.00 97.88 81 ASP A N 1
ATOM 561 C CA . ASP A 1 81 ? -2.934 -3.896 -8.989 1.00 97.88 81 ASP A CA 1
ATOM 562 C C . ASP A 1 81 ? -1.592 -3.213 -9.313 1.00 97.88 81 ASP A C 1
ATOM 564 O O . ASP A 1 81 ? -1.397 -2.688 -10.405 1.00 97.88 81 ASP A O 1
ATOM 568 N N . LEU A 1 82 ? -0.655 -3.179 -8.363 1.00 97.94 82 LEU A N 1
ATOM 569 C CA . LEU A 1 82 ? 0.649 -2.529 -8.543 1.00 97.94 82 LEU A CA 1
ATOM 570 C C . LEU A 1 82 ? 1.736 -3.138 -7.657 1.00 97.94 82 LEU A C 1
ATOM 572 O O . LEU A 1 82 ? 1.466 -3.943 -6.763 1.00 97.94 82 LEU A O 1
ATOM 576 N N . ALA A 1 83 ? 2.978 -2.735 -7.895 1.00 97.75 83 ALA A N 1
ATOM 577 C CA . ALA A 1 83 ? 4.102 -3.025 -7.021 1.00 97.75 83 ALA A CA 1
ATOM 578 C C . ALA A 1 83 ? 4.485 -1.819 -6.157 1.00 97.75 83 ALA A C 1
ATOM 580 O O . ALA A 1 83 ? 4.480 -0.681 -6.626 1.00 97.75 83 ALA A O 1
ATOM 581 N N . VAL A 1 84 ? 4.892 -2.089 -4.919 1.00 98.06 84 VAL A N 1
ATOM 582 C CA . VAL A 1 84 ? 5.547 -1.133 -4.022 1.00 98.06 84 VAL A CA 1
ATOM 583 C C . VAL A 1 84 ? 6.950 -1.656 -3.757 1.00 98.06 84 VAL A C 1
ATOM 585 O O . VAL A 1 84 ? 7.114 -2.788 -3.302 1.00 98.06 84 VAL A O 1
ATOM 588 N N . TYR A 1 85 ? 7.960 -0.857 -4.073 1.00 96.00 85 TYR A N 1
ATOM 589 C CA . TYR A 1 85 ? 9.351 -1.282 -4.059 1.00 96.00 85 TYR A CA 1
ATOM 590 C C . TYR A 1 85 ? 10.224 -0.292 -3.299 1.00 96.00 85 TYR A C 1
ATOM 592 O O . TYR A 1 85 ? 10.257 0.883 -3.656 1.00 96.00 85 TYR A O 1
ATOM 600 N N . ASP A 1 86 ? 10.956 -0.786 -2.301 1.00 94.81 86 ASP A N 1
ATOM 601 C CA . ASP A 1 86 ? 12.098 -0.073 -1.722 1.00 94.81 86 ASP A CA 1
ATOM 602 C C . ASP A 1 86 ? 13.263 -0.167 -2.716 1.00 94.81 86 ASP A C 1
ATOM 604 O O . ASP A 1 86 ? 13.869 -1.228 -2.896 1.00 94.81 86 ASP A O 1
ATOM 608 N N . TRP A 1 87 ? 13.487 0.903 -3.478 1.00 87.88 87 TRP A N 1
ATOM 609 C CA . TRP A 1 87 ? 14.388 0.866 -4.625 1.00 87.88 87 TRP A CA 1
ATOM 610 C C . TRP A 1 87 ? 15.846 0.725 -4.151 1.00 87.88 87 TRP A C 1
ATOM 612 O O . TRP A 1 87 ? 16.314 1.592 -3.436 1.00 87.88 87 TRP A O 1
ATOM 622 N N . PRO A 1 88 ? 16.624 -0.298 -4.554 1.00 74.38 88 PRO A N 1
ATOM 623 C CA . PRO A 1 88 ? 18.010 -0.462 -4.169 1.00 74.38 88 PRO A CA 1
ATOM 624 C C . PRO A 1 88 ? 18.808 0.665 -4.795 1.00 74.38 88 PRO A C 1
ATOM 626 O O . PRO A 1 88 ? 18.835 0.888 -6.010 1.00 74.38 88 PRO A O 1
ATOM 629 N N . TYR A 1 89 ? 19.425 1.410 -3.910 1.00 72.25 89 TYR A N 1
ATOM 630 C CA . TYR A 1 89 ? 19.991 2.691 -4.227 1.00 72.25 89 TYR A CA 1
ATOM 631 C C . TYR A 1 89 ? 21.332 2.511 -4.937 1.00 72.25 89 TYR A C 1
ATOM 633 O O . TYR A 1 89 ? 22.177 1.746 -4.468 1.00 72.25 89 TYR A O 1
ATOM 641 N N . PRO A 1 90 ? 21.549 3.181 -6.081 1.00 78.19 90 PRO A N 1
ATOM 642 C CA . PRO A 1 90 ? 22.882 3.275 -6.650 1.00 78.19 90 PRO A CA 1
ATOM 643 C C . PRO A 1 90 ? 23.835 3.895 -5.624 1.00 78.19 90 PRO A C 1
ATOM 645 O O . PRO A 1 90 ? 23.425 4.787 -4.869 1.00 78.19 90 PRO A O 1
ATOM 648 N N . ALA A 1 91 ? 25.094 3.454 -5.635 1.00 81.19 91 ALA A N 1
ATOM 649 C CA . ALA A 1 91 ? 26.152 4.121 -4.884 1.00 81.19 91 ALA A CA 1
ATOM 650 C C . ALA A 1 91 ? 26.165 5.620 -5.228 1.00 81.19 91 ALA A C 1
ATOM 652 O O . ALA A 1 91 ? 25.908 5.990 -6.378 1.00 81.19 91 ALA A O 1
ATOM 653 N N . GLU A 1 92 ? 26.411 6.463 -4.226 1.00 83.56 92 GLU A N 1
ATOM 654 C CA . GLU A 1 92 ? 26.445 7.928 -4.316 1.00 83.56 92 GLU A CA 1
ATOM 655 C C . GLU A 1 92 ? 25.097 8.601 -4.645 1.00 83.56 92 GLU A C 1
ATOM 657 O O . GLU A 1 92 ? 25.033 9.811 -4.879 1.00 83.56 92 GLU A O 1
ATOM 662 N N . SER A 1 93 ? 23.985 7.856 -4.658 1.00 83.56 93 SER A N 1
ATOM 663 C CA . SER A 1 93 ? 22.656 8.459 -4.798 1.00 83.56 93 SER A CA 1
ATOM 664 C C . SER A 1 93 ? 22.169 9.075 -3.481 1.00 83.56 93 SER A C 1
ATOM 666 O O . SER A 1 93 ? 22.571 8.653 -2.399 1.00 83.56 93 SER A O 1
ATOM 668 N N . TYR A 1 94 ? 21.220 10.021 -3.566 1.00 80.56 94 TYR A N 1
ATOM 669 C CA . TYR A 1 94 ? 20.522 10.608 -2.401 1.00 80.56 94 TYR A CA 1
ATOM 670 C C . TYR A 1 94 ? 20.032 9.554 -1.397 1.00 80.56 94 TYR A C 1
ATOM 672 O O . TYR A 1 94 ? 19.922 9.805 -0.202 1.00 80.56 94 TYR A O 1
ATOM 680 N N . CYS A 1 95 ? 19.752 8.368 -1.909 1.00 82.00 95 CYS A N 1
ATOM 681 C CA . CYS A 1 95 ? 19.096 7.315 -1.194 1.00 82.00 95 CYS A CA 1
ATOM 682 C C . CYS A 1 95 ? 20.041 6.210 -0.697 1.00 82.00 95 CYS A C 1
ATOM 684 O O . CYS A 1 95 ? 19.580 5.283 -0.050 1.00 82.00 95 CYS A O 1
ATOM 686 N N . GLU A 1 96 ? 21.341 6.267 -1.011 1.00 83.06 96 GLU A N 1
ATOM 687 C CA . GLU A 1 96 ? 22.311 5.177 -0.790 1.00 83.06 96 GLU A CA 1
ATOM 688 C C . GLU A 1 96 ? 22.255 4.565 0.618 1.00 83.06 96 GLU A C 1
ATOM 690 O O . GLU A 1 96 ? 22.347 3.350 0.778 1.00 83.06 96 GLU A O 1
ATOM 695 N N . ASN A 1 97 ? 22.061 5.409 1.632 1.00 84.69 97 ASN A N 1
ATOM 696 C CA . ASN A 1 97 ? 22.020 5.012 3.040 1.00 84.69 97 ASN A CA 1
ATOM 697 C C . ASN A 1 97 ? 20.618 5.127 3.655 1.00 84.69 97 ASN A C 1
ATOM 699 O O . ASN A 1 97 ? 20.460 5.086 4.876 1.00 84.69 97 ASN A O 1
ATOM 703 N N . THR A 1 98 ? 19.598 5.317 2.825 1.00 88.88 98 THR A N 1
ATOM 704 C CA . THR A 1 98 ? 18.209 5.400 3.258 1.00 88.88 98 THR A CA 1
ATOM 705 C C . THR A 1 98 ? 17.624 3.996 3.311 1.00 88.88 98 THR A C 1
ATOM 707 O O . THR A 1 98 ? 17.875 3.178 2.439 1.00 88.88 98 THR A O 1
ATOM 710 N N . GLN A 1 99 ? 16.854 3.688 4.347 1.00 89.94 99 GLN A N 1
ATOM 711 C CA . GLN A 1 99 ? 16.062 2.464 4.410 1.00 89.94 99 GLN A CA 1
ATOM 712 C C . GLN A 1 99 ? 14.648 2.844 4.804 1.00 89.94 99 GLN A C 1
ATOM 714 O O . GLN A 1 99 ? 14.461 3.553 5.793 1.00 89.94 99 GLN A O 1
ATOM 719 N N . ALA A 1 100 ? 13.669 2.369 4.042 1.00 96.06 100 ALA A N 1
ATOM 720 C CA . ALA A 1 100 ? 12.275 2.639 4.335 1.00 96.06 100 ALA A CA 1
ATOM 721 C C . ALA A 1 100 ? 11.840 1.941 5.630 1.00 96.06 100 ALA A C 1
ATOM 723 O O . ALA A 1 100 ? 12.144 0.764 5.858 1.00 96.06 100 ALA A O 1
ATOM 724 N N . ALA A 1 101 ? 11.065 2.645 6.458 1.00 97.25 101 ALA A N 1
ATOM 725 C CA . ALA A 1 101 ? 10.403 2.061 7.622 1.00 97.25 101 ALA A CA 1
ATOM 726 C C . ALA A 1 101 ? 9.387 0.980 7.212 1.00 97.25 101 ALA A C 1
ATOM 728 O O . ALA A 1 101 ? 9.149 0.030 7.967 1.00 97.25 101 ALA A O 1
ATOM 729 N N . GLY A 1 102 ? 8.831 1.078 5.998 1.00 98.19 102 GLY A N 1
ATOM 730 C CA . GLY A 1 102 ? 8.016 0.017 5.428 1.00 98.19 102 GLY A CA 1
ATOM 731 C C . GLY A 1 102 ? 7.371 0.308 4.074 1.00 98.19 102 GLY A C 1
ATOM 732 O O . GLY A 1 102 ? 7.571 1.356 3.469 1.00 98.19 102 GLY A O 1
ATOM 733 N N . GLY A 1 103 ? 6.601 -0.657 3.573 1.00 98.62 103 GLY A N 1
ATOM 734 C CA . GLY A 1 103 ? 5.940 -0.575 2.270 1.00 98.62 103 GLY A CA 1
ATOM 735 C C . GLY A 1 103 ? 4.597 0.131 2.339 1.00 98.62 103 GLY A C 1
ATOM 736 O O . GLY A 1 103 ? 4.436 1.236 1.830 1.00 98.62 103 GLY A O 1
ATOM 737 N N . VAL A 1 104 ? 3.624 -0.514 2.970 1.00 98.81 104 VAL A N 1
ATOM 738 C CA . VAL A 1 104 ? 2.253 -0.017 3.093 1.00 98.81 104 VAL A CA 1
ATOM 739 C C . VAL A 1 104 ? 1.889 0.057 4.568 1.00 98.81 104 VAL A C 1
ATOM 741 O O . VAL A 1 104 ? 2.019 -0.930 5.289 1.00 98.81 104 VAL A O 1
ATOM 744 N N . LEU A 1 105 ? 1.415 1.217 5.008 1.00 98.81 105 LEU A N 1
ATOM 745 C CA . LEU A 1 105 ? 0.918 1.452 6.358 1.00 98.81 105 LEU A CA 1
ATOM 746 C C . LEU A 1 105 ? -0.568 1.787 6.311 1.00 98.81 105 LEU A C 1
ATOM 748 O O . LEU A 1 105 ? -0.976 2.708 5.610 1.00 98.81 105 LEU A O 1
ATOM 752 N N . VAL A 1 106 ? -1.361 1.076 7.100 1.00 98.50 106 VAL A N 1
ATOM 753 C CA . VAL A 1 106 ? -2.681 1.519 7.547 1.00 98.50 106 VAL A CA 1
ATOM 754 C C . VAL A 1 106 ? -2.499 2.021 8.971 1.00 98.50 106 VAL A C 1
ATOM 756 O O . VAL A 1 106 ? -2.149 1.236 9.853 1.00 98.50 106 VAL A O 1
ATOM 759 N N . GLU A 1 107 ? -2.679 3.320 9.185 1.00 95.31 107 GLU A N 1
ATOM 760 C CA . GLU A 1 107 ? -2.455 3.953 10.488 1.00 95.31 107 GLU A CA 1
ATOM 761 C C . GLU A 1 107 ? -3.727 4.635 10.970 1.00 95.31 107 GLU A C 1
ATOM 763 O O . GLU A 1 107 ? -4.122 5.668 10.436 1.00 95.31 107 GLU A O 1
ATOM 768 N N . ALA A 1 108 ? -4.345 4.058 11.996 1.00 97.12 108 ALA A N 1
ATOM 769 C CA . ALA A 1 108 ? -5.469 4.639 12.704 1.00 97.12 108 ALA A CA 1
ATOM 770 C C . ALA A 1 108 ? -4.969 5.369 13.957 1.00 97.12 108 ALA A C 1
ATOM 772 O O . ALA A 1 108 ? -4.504 4.744 14.910 1.00 97.12 108 ALA A O 1
ATOM 773 N N . ASP A 1 109 ? -5.064 6.696 13.954 1.00 96.56 109 ASP A N 1
ATOM 774 C CA . ASP A 1 109 ? -4.612 7.564 15.044 1.00 96.56 109 ASP A CA 1
ATOM 775 C C . ASP A 1 109 ? -5.778 8.396 15.576 1.00 96.56 109 ASP A C 1
ATOM 777 O O . ASP A 1 109 ? -6.292 9.259 14.863 1.00 96.56 109 ASP A O 1
ATOM 781 N N . ALA A 1 110 ? -6.230 8.102 16.799 1.00 96.81 110 ALA A N 1
ATOM 782 C CA . ALA A 1 110 ? -7.387 8.750 17.432 1.00 96.81 110 ALA A CA 1
ATOM 783 C C . ALA A 1 110 ? -8.679 8.734 16.582 1.00 96.81 110 ALA A C 1
ATOM 785 O O . ALA A 1 110 ? -9.609 9.508 16.810 1.00 96.81 110 ALA A O 1
ATOM 786 N N . THR A 1 111 ? -8.737 7.839 15.597 1.00 96.06 111 THR A N 1
ATOM 787 C CA . THR A 1 111 ? -9.847 7.646 14.664 1.00 96.06 111 THR A CA 1
ATOM 788 C C . THR A 1 111 ? -9.966 6.173 14.310 1.00 96.06 111 THR A C 1
ATOM 790 O O . THR A 1 111 ? -9.005 5.414 14.424 1.00 96.06 111 THR A O 1
ATOM 793 N N . LEU A 1 112 ? -11.133 5.770 13.819 1.00 96.38 112 LEU A N 1
ATOM 794 C CA . LEU A 1 112 ? -11.279 4.491 13.137 1.00 96.38 112 LEU A CA 1
ATOM 795 C C . LEU A 1 112 ? -10.862 4.620 11.672 1.00 96.38 112 LEU A C 1
ATOM 797 O O . LEU A 1 112 ? -11.065 5.660 11.047 1.00 96.38 112 LEU A O 1
ATOM 801 N N . ILE A 1 113 ? -10.310 3.540 11.126 1.00 96.94 113 ILE A N 1
ATOM 802 C CA . ILE A 1 113 ? -10.100 3.334 9.697 1.00 96.94 113 ILE A CA 1
ATOM 803 C C . ILE A 1 113 ? -10.669 1.968 9.340 1.00 96.94 113 ILE A C 1
ATOM 805 O O . ILE A 1 113 ? -10.245 0.935 9.848 1.00 96.94 113 ILE A O 1
ATOM 809 N N . GLU A 1 114 ? -11.633 1.965 8.428 1.00 96.50 114 GLU A N 1
ATOM 810 C CA . GLU A 1 114 ? -12.384 0.766 8.066 1.00 96.50 114 GLU A CA 1
ATOM 811 C C . GLU A 1 114 ? -12.514 0.624 6.561 1.00 96.50 114 GLU A C 1
ATOM 813 O O . GLU A 1 114 ? -12.396 1.593 5.813 1.00 96.50 114 GLU A O 1
ATOM 818 N N . SER A 1 115 ? -12.833 -0.589 6.118 1.00 97.06 115 SER A N 1
ATOM 819 C CA . SER A 1 115 ? -13.085 -0.912 4.711 1.00 97.06 115 SER A CA 1
ATOM 820 C C . SER A 1 115 ? -11.884 -0.654 3.798 1.00 97.06 115 SER A C 1
ATOM 822 O O . SER A 1 115 ? -12.054 -0.482 2.595 1.00 97.06 115 SER A O 1
ATOM 824 N N . VAL A 1 116 ? -10.668 -0.644 4.351 1.00 98.12 116 VAL A N 1
ATOM 825 C CA . VAL A 1 116 ? -9.434 -0.541 3.563 1.00 98.12 116 VAL A CA 1
ATOM 826 C C . VAL A 1 116 ? -9.302 -1.746 2.640 1.00 98.12 116 VAL A C 1
ATOM 828 O O . VAL A 1 116 ? -9.570 -2.876 3.053 1.00 98.12 116 VAL A O 1
ATOM 831 N N . ILE A 1 117 ? -8.860 -1.521 1.401 1.00 98.44 117 ILE A N 1
ATOM 832 C CA . ILE A 1 117 ? -8.610 -2.600 0.440 1.00 98.44 117 ILE A CA 1
ATOM 833 C C 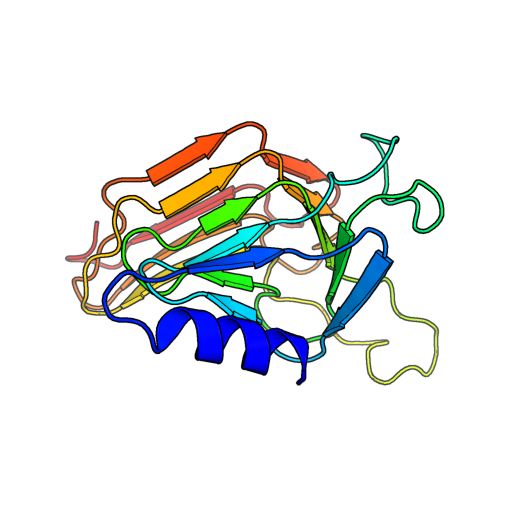. ILE A 1 117 ? -7.170 -2.541 -0.059 1.00 98.44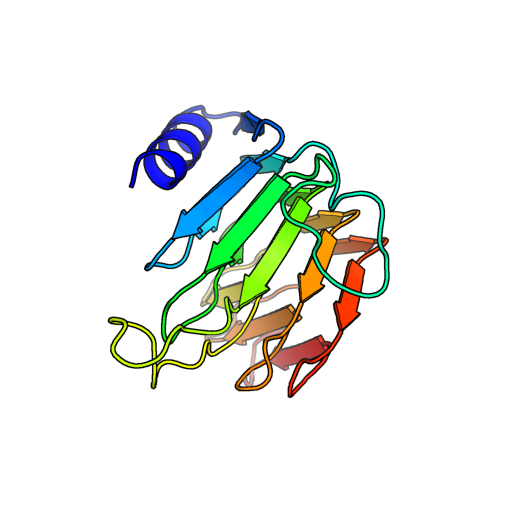 117 ILE A C 1
ATOM 835 O O . ILE A 1 117 ? -6.780 -1.615 -0.763 1.00 98.44 117 ILE A O 1
ATOM 839 N N . VAL A 1 118 ? -6.402 -3.593 0.213 1.00 98.69 118 VAL A N 1
ATOM 840 C CA . VAL A 1 118 ? -5.114 -3.849 -0.442 1.00 98.69 118 VAL A CA 1
ATOM 841 C C . VAL A 1 118 ? -5.272 -5.112 -1.277 1.00 98.69 118 VAL A C 1
ATOM 843 O O . VAL A 1 118 ? -5.440 -6.204 -0.735 1.00 98.69 118 VAL A O 1
ATOM 846 N N . SER A 1 119 ? -5.279 -4.974 -2.603 1.00 98.50 119 SER A N 1
ATOM 847 C CA . SER A 1 119 ? -5.628 -6.075 -3.508 1.00 98.50 119 SER A CA 1
ATOM 848 C C . SER A 1 119 ? -4.646 -6.222 -4.657 1.00 98.50 119 SER A C 1
ATOM 850 O O . SER A 1 119 ? -4.453 -5.283 -5.421 1.00 98.50 119 SER A O 1
ATOM 852 N N . ASN A 1 120 ? -4.107 -7.428 -4.854 1.00 97.56 120 ASN A N 1
ATOM 853 C CA . ASN A 1 120 ? -3.190 -7.727 -5.962 1.00 97.56 120 ASN A CA 1
ATOM 854 C C . ASN A 1 120 ? -1.958 -6.799 -5.965 1.00 97.56 120 ASN A C 1
ATOM 856 O O . ASN A 1 120 ? -1.592 -6.206 -6.981 1.00 97.56 120 ASN A O 1
ATOM 860 N N . VAL A 1 121 ? -1.343 -6.647 -4.791 1.00 98.19 121 VAL A N 1
ATOM 861 C CA . VAL A 1 121 ? -0.188 -5.768 -4.574 1.00 98.19 121 VAL A CA 1
ATOM 862 C C . VAL A 1 121 ? 1.055 -6.606 -4.308 1.00 98.19 121 VAL A C 1
ATOM 864 O O . VAL A 1 121 ? 1.019 -7.530 -3.494 1.00 98.19 121 VAL A O 1
ATOM 867 N N . PHE A 1 122 ? 2.168 -6.274 -4.962 1.00 97.62 122 PHE A N 1
ATOM 868 C CA . PHE A 1 122 ? 3.471 -6.876 -4.678 1.00 97.62 122 PHE A CA 1
ATOM 869 C C . PHE A 1 122 ? 4.367 -5.885 -3.929 1.00 97.62 122 PHE A C 1
ATOM 871 O O . PHE A 1 122 ? 4.817 -4.897 -4.497 1.00 97.62 122 PHE A O 1
ATOM 878 N N . ILE A 1 123 ? 4.636 -6.159 -2.654 1.00 98.12 123 ILE A N 1
ATOM 879 C CA . ILE A 1 123 ? 5.512 -5.362 -1.796 1.00 98.12 123 ILE A CA 1
ATOM 880 C C . ILE A 1 123 ? 6.893 -6.027 -1.753 1.00 98.12 123 ILE A C 1
ATOM 882 O O . ILE A 1 123 ? 7.031 -7.184 -1.339 1.00 98.12 123 ILE A O 1
ATOM 886 N N . TYR A 1 124 ? 7.914 -5.315 -2.219 1.00 96.44 124 TYR A N 1
ATOM 887 C CA . TYR A 1 124 ? 9.225 -5.883 -2.519 1.00 96.44 124 TYR A CA 1
ATOM 888 C C . TYR A 1 124 ? 10.358 -5.088 -1.859 1.00 96.44 124 TYR A C 1
ATOM 890 O O . TYR A 1 124 ? 10.387 -3.864 -1.932 1.00 96.44 124 TYR A O 1
ATOM 898 N N . TYR A 1 125 ? 11.316 -5.810 -1.271 1.00 95.44 125 TYR A N 1
ATOM 899 C CA . TYR A 1 125 ? 12.651 -5.319 -0.894 1.00 95.44 125 TYR A CA 1
ATOM 900 C C . TYR A 1 125 ? 12.751 -4.333 0.280 1.00 95.44 125 TYR A C 1
ATOM 902 O O . TYR A 1 125 ? 13.807 -3.747 0.486 1.00 95.44 125 TYR A O 1
ATOM 910 N N . PHE A 1 126 ? 11.712 -4.225 1.111 1.00 96.81 126 PHE A N 1
ATOM 911 C CA . PHE A 1 126 ? 11.724 -3.464 2.370 1.00 96.81 126 PHE A CA 1
ATOM 912 C C . PHE A 1 126 ? 12.598 -4.132 3.452 1.00 96.81 126 PHE A C 1
ATOM 914 O O . PHE A 1 126 ? 12.135 -4.467 4.541 1.00 96.81 126 PHE A O 1
ATOM 921 N N . VAL A 1 127 ? 13.875 -4.383 3.160 1.00 94.94 127 VAL A N 1
ATOM 922 C CA . VAL A 1 127 ? 14.822 -5.126 4.014 1.00 94.94 127 VAL A CA 1
ATOM 923 C C . VAL A 1 127 ? 15.182 -4.390 5.308 1.00 94.94 127 VAL A C 1
ATOM 925 O O . VAL A 1 127 ? 15.689 -5.014 6.240 1.00 94.94 127 VAL A O 1
ATOM 928 N N . GLY A 1 128 ? 14.905 -3.085 5.385 1.00 93.00 128 GLY A N 1
ATOM 929 C CA . GLY A 1 128 ? 15.023 -2.284 6.607 1.00 93.00 128 GLY A CA 1
ATOM 930 C C . GLY A 1 128 ? 13.747 -2.231 7.457 1.00 93.00 128 GLY A C 1
ATOM 931 O O . GLY A 1 128 ? 13.829 -1.927 8.649 1.00 93.00 128 GLY A O 1
ATOM 932 N N . GLY A 1 129 ? 12.590 -2.590 6.887 1.00 96.56 129 GLY A N 1
ATOM 933 C CA . GLY A 1 129 ? 11.276 -2.252 7.435 1.00 96.56 129 GLY A CA 1
ATOM 934 C C . GLY A 1 129 ? 10.193 -3.317 7.254 1.00 96.56 129 GLY A C 1
ATOM 935 O O . GLY A 1 129 ? 10.447 -4.463 6.871 1.00 96.56 129 GLY A O 1
ATOM 936 N N . THR A 1 130 ? 8.955 -2.942 7.566 1.00 98.69 130 THR A N 1
ATOM 937 C CA . THR A 1 130 ? 7.796 -3.835 7.441 1.00 98.69 130 THR A CA 1
ATOM 938 C C . THR A 1 130 ? 7.138 -3.689 6.074 1.00 98.69 130 THR A C 1
ATOM 940 O O . THR A 1 130 ? 6.840 -2.580 5.651 1.00 98.69 130 THR A O 1
ATOM 943 N N . ALA A 1 131 ? 6.826 -4.785 5.381 1.00 98.69 131 ALA A N 1
ATOM 944 C CA . ALA A 1 131 ? 6.118 -4.686 4.105 1.00 98.69 131 ALA A CA 1
ATOM 945 C C . ALA A 1 131 ? 4.680 -4.157 4.256 1.00 98.69 131 ALA A C 1
ATOM 947 O O . ALA A 1 131 ? 4.337 -3.186 3.588 1.00 98.69 131 ALA A O 1
ATOM 948 N N . LEU A 1 132 ? 3.856 -4.754 5.122 1.00 98.81 132 LEU A N 1
ATOM 949 C CA . LEU A 1 132 ? 2.496 -4.283 5.415 1.00 98.81 132 LEU A CA 1
ATOM 950 C C . LEU A 1 132 ? 2.295 -4.103 6.924 1.00 98.81 132 LEU A C 1
ATOM 952 O O . LEU A 1 132 ? 2.432 -5.064 7.679 1.00 98.81 132 LEU A O 1
ATOM 956 N N . SER A 1 133 ? 1.917 -2.898 7.339 1.00 98.75 133 SER A N 1
ATOM 957 C CA . SER A 1 133 ? 1.653 -2.548 8.735 1.00 98.75 133 SER A CA 1
ATOM 958 C C . SER A 1 133 ? 0.208 -2.110 8.942 1.00 98.75 133 SER A C 1
ATOM 960 O O . SER A 1 133 ? -0.324 -1.320 8.165 1.00 98.75 133 SER A O 1
ATOM 962 N N . LEU A 1 134 ? -0.397 -2.602 10.019 1.00 98.50 134 LEU A N 1
ATOM 963 C CA . LEU A 1 134 ? -1.712 -2.225 10.532 1.00 98.50 134 LEU A CA 1
ATOM 964 C C . LEU A 1 134 ? -1.500 -1.720 11.957 1.00 98.50 134 LEU A C 1
ATOM 966 O O . LEU A 1 134 ? -1.190 -2.506 12.853 1.00 98.50 134 LEU A O 1
ATOM 970 N N . VAL A 1 135 ? -1.578 -0.407 12.145 1.00 98.25 135 VAL A N 1
ATOM 971 C CA . VAL A 1 135 ? -1.207 0.244 13.403 1.00 98.25 135 VAL A CA 1
ATOM 972 C C . VAL A 1 135 ? -2.377 1.069 13.912 1.00 98.25 135 VAL A C 1
ATOM 974 O O . VAL A 1 135 ? -2.876 1.934 13.196 1.00 98.25 135 VAL A O 1
ATOM 977 N N . ALA A 1 136 ? -2.787 0.814 15.151 1.00 98.19 136 ALA A N 1
ATOM 978 C CA . ALA A 1 136 ? -3.798 1.585 15.858 1.00 98.19 136 ALA A CA 1
ATOM 979 C C . ALA A 1 136 ? -3.190 2.238 17.110 1.00 98.19 136 ALA A C 1
ATOM 981 O O . ALA A 1 136 ? -2.514 1.571 17.898 1.00 98.19 136 ALA A O 1
ATOM 982 N N . LYS A 1 137 ? -3.414 3.540 17.289 1.00 97.75 137 LYS A N 1
ATOM 983 C CA . LYS A 1 137 ? -2.880 4.326 18.409 1.00 97.75 137 LYS A CA 1
ATOM 984 C C . LYS A 1 137 ? -3.862 5.394 18.880 1.00 97.75 137 LYS A C 1
ATOM 986 O O . LYS A 1 137 ? -4.787 5.758 18.150 1.00 97.75 137 LYS A O 1
ATOM 991 N N . ASN A 1 138 ? -3.665 5.900 20.096 1.00 97.44 138 ASN A N 1
ATOM 992 C CA . ASN A 1 138 ? -4.487 6.963 20.691 1.00 97.44 138 ASN A CA 1
ATOM 993 C C . ASN A 1 138 ? -6.010 6.679 20.712 1.00 97.44 138 ASN A C 1
ATOM 995 O O . ASN A 1 138 ? -6.813 7.583 20.484 1.00 97.44 138 ASN A O 1
ATOM 999 N N . ASN A 1 139 ? -6.429 5.443 21.015 1.00 97.44 139 ASN A N 1
ATOM 1000 C CA . ASN A 1 139 ? -7.825 4.964 20.918 1.00 97.44 139 ASN A CA 1
ATOM 1001 C C . ASN A 1 139 ? -8.379 4.918 19.481 1.00 97.44 139 ASN A C 1
ATOM 1003 O O . ASN A 1 139 ? -9.593 4.939 19.272 1.00 97.44 139 ASN A O 1
ATOM 1007 N N . GLY A 1 140 ? -7.497 4.887 18.483 1.00 97.50 140 GLY A N 1
ATOM 1008 C CA . GLY A 1 140 ? -7.864 4.592 17.107 1.00 97.50 140 GLY A CA 1
ATOM 1009 C C . GLY A 1 140 ? -8.126 3.103 16.889 1.00 97.50 140 GLY A C 1
ATOM 1010 O O . GLY A 1 140 ? -7.928 2.276 17.781 1.00 97.50 140 GLY A O 1
ATOM 1011 N N . GLY A 1 141 ? -8.533 2.747 15.674 1.00 97.81 141 GLY A N 1
ATOM 1012 C CA . GLY A 1 141 ? -8.678 1.341 15.333 1.00 97.81 141 GLY A CA 1
ATOM 1013 C C . GLY A 1 141 ? -8.709 1.005 13.852 1.00 97.81 141 GLY A C 1
ATOM 1014 O O . GLY A 1 141 ? -9.150 1.806 13.028 1.00 97.81 141 GLY A O 1
ATOM 1015 N N . VAL A 1 142 ? -8.270 -0.212 13.527 1.00 97.69 142 VAL A N 1
ATOM 1016 C CA . VAL A 1 142 ? -8.338 -0.819 12.190 1.00 97.69 142 VAL A CA 1
ATOM 1017 C C . VAL A 1 142 ? -9.184 -2.103 12.244 1.00 97.69 142 VAL A C 1
ATOM 1019 O O . VAL A 1 142 ? -8.670 -3.204 12.031 1.00 97.69 142 VAL A O 1
ATOM 1022 N N . PRO A 1 143 ? -10.497 -2.007 12.530 1.00 95.50 143 PRO A N 1
ATOM 1023 C CA . PRO A 1 143 ? -11.310 -3.184 12.844 1.00 95.50 143 PRO A CA 1
ATOM 1024 C C . PRO A 1 143 ? -11.734 -3.993 11.610 1.00 95.50 143 PRO A C 1
ATOM 1026 O O . PRO A 1 143 ? -12.122 -5.155 11.740 1.00 95.50 143 PRO A O 1
ATOM 1029 N N . PHE A 1 144 ? -11.690 -3.408 10.406 1.00 96.81 144 PHE A N 1
ATOM 1030 C CA . PHE A 1 144 ? -12.173 -4.064 9.191 1.00 96.81 144 PHE A CA 1
ATOM 1031 C C . PHE A 1 144 ? -11.409 -3.633 7.934 1.00 96.81 144 PHE A C 1
ATOM 1033 O O . PHE A 1 144 ? -11.290 -2.446 7.631 1.00 96.81 144 PHE A O 1
ATOM 1040 N N . GLY A 1 145 ? -10.953 -4.607 7.146 1.00 96.94 145 GLY A N 1
ATOM 1041 C CA . GLY A 1 145 ? -10.309 -4.388 5.853 1.00 96.94 145 GLY A CA 1
ATOM 1042 C C . GLY A 1 145 ? -10.146 -5.685 5.061 1.00 96.94 145 GLY A C 1
ATOM 1043 O O . GLY A 1 145 ? -10.312 -6.783 5.593 1.00 96.94 145 GLY A O 1
ATOM 1044 N N . ASN A 1 146 ? -9.822 -5.563 3.776 1.00 98.25 146 ASN A N 1
ATOM 1045 C CA . ASN A 1 146 ? -9.589 -6.677 2.864 1.00 98.25 146 ASN A CA 1
ATOM 1046 C C . ASN A 1 146 ? -8.164 -6.613 2.298 1.00 98.25 146 ASN A C 1
ATOM 1048 O O . ASN A 1 146 ? -7.827 -5.714 1.527 1.00 98.25 146 ASN A O 1
ATOM 1052 N N . TYR A 1 147 ? -7.347 -7.602 2.659 1.00 97.94 147 TYR A N 1
ATOM 1053 C CA . TYR A 1 147 ? -5.951 -7.733 2.243 1.00 97.94 147 TYR A CA 1
ATOM 1054 C C . TYR A 1 147 ? -5.804 -9.016 1.422 1.00 97.94 147 TYR A C 1
ATOM 1056 O O . TYR A 1 147 ? -5.528 -10.090 1.955 1.00 97.94 147 TYR A O 1
ATOM 1064 N N . GLN A 1 148 ? -6.045 -8.921 0.116 1.00 97.62 148 GLN A N 1
ATOM 1065 C CA . GLN A 1 148 ? -6.140 -10.073 -0.785 1.00 97.62 148 GLN A CA 1
ATOM 1066 C C . GLN A 1 148 ? -5.036 -10.060 -1.837 1.00 97.62 148 GLN A C 1
ATOM 1068 O O . GLN A 1 148 ? -4.709 -9.026 -2.416 1.00 97.62 148 GLN A O 1
ATOM 1073 N N . ASN A 1 149 ? -4.468 -11.230 -2.133 1.00 96.81 149 ASN A N 1
ATOM 1074 C CA . ASN A 1 149 ? -3.394 -11.370 -3.122 1.00 96.81 149 ASN A CA 1
ATOM 1075 C C . ASN A 1 149 ? -2.232 -10.386 -2.882 1.00 96.81 149 ASN A C 1
ATOM 1077 O O . ASN A 1 149 ? -1.667 -9.832 -3.825 1.00 96.81 149 ASN A O 1
ATOM 1081 N N . VAL A 1 150 ? -1.892 -10.159 -1.611 1.00 97.81 150 VAL A N 1
ATOM 1082 C CA . VAL A 1 150 ? -0.731 -9.359 -1.221 1.00 97.81 150 VAL A CA 1
ATOM 1083 C C . VAL A 1 150 ? 0.489 -10.266 -1.232 1.00 97.81 150 VAL A C 1
ATOM 1085 O O . VAL A 1 150 ? 0.588 -11.213 -0.450 1.00 97.81 150 VAL A O 1
ATOM 1088 N N . ARG A 1 151 ? 1.423 -10.002 -2.143 1.00 96.81 151 ARG A N 1
ATOM 1089 C CA . ARG A 1 151 ? 2.700 -10.711 -2.203 1.00 96.81 151 ARG A CA 1
ATOM 1090 C C . ARG A 1 151 ? 3.763 -9.894 -1.491 1.00 96.81 151 ARG A C 1
ATOM 1092 O O . ARG A 1 151 ? 3.896 -8.705 -1.747 1.00 96.81 151 ARG A O 1
ATOM 1099 N N . ILE A 1 152 ? 4.554 -10.554 -0.654 1.00 97.56 152 ILE A N 1
ATOM 1100 C CA . ILE A 1 152 ? 5.654 -9.932 0.081 1.00 97.56 152 ILE A CA 1
ATOM 1101 C C . ILE A 1 152 ? 6.929 -10.729 -0.174 1.00 97.56 152 ILE A C 1
ATOM 1103 O O . ILE A 1 152 ? 6.927 -11.956 -0.047 1.00 97.56 152 ILE A O 1
ATOM 1107 N N . ARG A 1 153 ? 8.020 -10.045 -0.535 1.00 96.25 153 ARG A N 1
ATOM 1108 C CA . ARG A 1 153 ? 9.362 -10.642 -0.620 1.00 96.25 153 ARG A CA 1
ATOM 1109 C C . ARG A 1 153 ? 10.433 -9.658 -0.171 1.00 96.25 153 ARG A C 1
ATOM 1111 O O . ARG A 1 153 ? 10.355 -8.475 -0.484 1.00 96.25 153 ARG A O 1
ATOM 1118 N N . HIS A 1 154 ? 11.457 -10.188 0.498 1.00 95.56 154 HIS A N 1
ATOM 1119 C CA . HIS A 1 154 ? 12.613 -9.432 0.993 1.00 95.56 154 HIS A CA 1
ATOM 1120 C C . HIS A 1 154 ? 12.219 -8.236 1.866 1.00 95.56 154 HIS A C 1
ATOM 1122 O O . HIS A 1 154 ? 12.679 -7.125 1.650 1.00 95.56 154 HIS A O 1
ATOM 1128 N N . ALA A 1 155 ? 11.357 -8.473 2.851 1.00 97.06 155 ALA A N 1
ATOM 1129 C CA . ALA A 1 155 ? 11.069 -7.500 3.895 1.00 97.06 155 ALA A CA 1
ATOM 1130 C C . ALA A 1 155 ? 11.690 -7.956 5.218 1.00 97.06 155 ALA A C 1
ATOM 1132 O O . ALA A 1 155 ? 11.762 -9.164 5.461 1.00 97.06 155 ALA A O 1
ATOM 1133 N N . LYS A 1 156 ? 12.111 -7.015 6.072 1.00 97.81 156 LYS A N 1
ATOM 1134 C CA . LYS A 1 156 ? 12.579 -7.336 7.433 1.00 97.81 156 LYS A CA 1
ATOM 1135 C C . LYS A 1 156 ? 11.465 -7.992 8.241 1.00 97.81 156 LYS A C 1
ATOM 1137 O O . LYS A 1 156 ? 11.675 -9.021 8.877 1.00 97.81 156 LYS A O 1
ATOM 1142 N N . THR A 1 157 ? 10.274 -7.407 8.143 1.00 98.56 157 THR A N 1
ATOM 1143 C CA . THR A 1 157 ? 9.026 -7.929 8.700 1.00 98.56 157 THR A CA 1
ATOM 1144 C C . THR A 1 157 ? 8.000 -8.025 7.577 1.00 98.56 157 THR A C 1
ATOM 1146 O O . THR A 1 157 ? 7.836 -7.089 6.798 1.00 98.56 157 THR A O 1
ATOM 1149 N N . GLY A 1 158 ? 7.307 -9.159 7.462 1.00 98.44 158 GLY A N 1
ATOM 1150 C CA . GLY A 1 158 ? 6.289 -9.349 6.427 1.00 98.44 158 GLY A CA 1
ATOM 1151 C C . GLY A 1 158 ? 5.037 -8.513 6.695 1.00 98.44 158 GLY A C 1
ATOM 1152 O O . GLY A 1 158 ? 4.826 -7.473 6.078 1.00 98.44 158 GLY A O 1
ATOM 1153 N N . ILE A 1 159 ? 4.214 -8.982 7.629 1.00 98.50 159 ILE A N 1
ATOM 1154 C CA . ILE A 1 159 ? 2.990 -8.304 8.061 1.00 98.50 159 ILE A CA 1
ATOM 1155 C C . ILE A 1 159 ? 3.130 -8.002 9.551 1.00 98.50 159 ILE A C 1
ATOM 1157 O O . ILE A 1 159 ? 3.535 -8.879 10.315 1.00 98.50 159 ILE A O 1
ATOM 1161 N N . TYR A 1 160 ? 2.810 -6.776 9.954 1.00 98.56 160 TYR A N 1
ATOM 1162 C CA . TYR A 1 160 ? 2.850 -6.326 11.341 1.00 98.56 160 TYR A CA 1
ATOM 1163 C C . TYR A 1 160 ? 1.501 -5.741 11.746 1.00 98.56 160 TYR A C 1
ATOM 1165 O O . TYR A 1 160 ? 0.939 -4.915 11.030 1.00 98.56 160 TYR A O 1
ATOM 1173 N N . LEU A 1 161 ? 0.991 -6.178 12.894 1.00 98.06 161 LEU A N 1
ATOM 1174 C CA . LEU A 1 161 ? -0.217 -5.648 13.512 1.00 98.06 161 LEU A CA 1
ATOM 1175 C C . LEU A 1 161 ? 0.161 -5.154 14.905 1.00 98.06 161 LEU A C 1
ATOM 1177 O O . LEU A 1 161 ? 0.800 -5.891 15.659 1.00 98.06 161 LEU A O 1
ATOM 1181 N N . SER A 1 162 ? -0.241 -3.937 15.253 1.00 98.00 162 SER A N 1
ATOM 1182 C CA . SER A 1 162 ? -0.062 -3.406 16.603 1.00 98.00 162 SER A CA 1
ATOM 1183 C C . SER A 1 162 ? -1.179 -2.456 16.990 1.00 98.00 162 SER A C 1
ATOM 1185 O O . SER A 1 162 ? -1.574 -1.612 16.189 1.00 98.00 162 SER A O 1
ATOM 1187 N N . ALA A 1 163 ? -1.598 -2.541 18.245 1.00 98.00 163 ALA A N 1
ATOM 1188 C CA . ALA A 1 163 ? -2.521 -1.609 18.862 1.00 98.00 163 ALA A CA 1
ATOM 1189 C C . ALA A 1 163 ? -1.938 -1.142 20.202 1.00 98.00 163 ALA A C 1
ATOM 1191 O O . ALA A 1 163 ? -1.440 -1.962 20.978 1.00 98.00 163 ALA A O 1
ATOM 1192 N N . GLU A 1 164 ? -1.973 0.164 20.462 1.00 98.12 164 GLU A N 1
ATOM 1193 C CA . GLU A 1 164 ? -1.741 0.701 21.806 1.00 98.12 164 GLU A CA 1
ATOM 1194 C C . GLU A 1 164 ? -2.890 0.318 22.750 1.00 98.12 164 GLU A C 1
ATOM 1196 O O . GLU A 1 164 ? -3.982 -0.046 22.311 1.00 98.12 164 GLU A O 1
ATOM 1201 N N . GLU A 1 165 ? -2.668 0.430 24.061 1.00 97.19 165 GLU A N 1
ATOM 1202 C CA . GLU A 1 165 ? -3.738 0.251 25.045 1.00 97.19 165 GLU A CA 1
ATOM 1203 C C . GLU A 1 165 ? -4.932 1.169 24.717 1.00 97.19 165 GLU A C 1
ATOM 1205 O O . GLU A 1 165 ? -4.765 2.358 24.453 1.00 97.19 165 GLU A O 1
ATOM 1210 N N . GLY A 1 166 ? -6.139 0.595 24.674 1.00 95.31 166 GLY A N 1
ATOM 1211 C CA . GLY A 1 166 ? -7.364 1.299 24.270 1.00 95.31 166 GLY A CA 1
ATOM 1212 C C . GLY A 1 166 ? -7.617 1.371 22.756 1.00 95.31 166 GLY A C 1
ATOM 1213 O O . GLY A 1 166 ? -8.691 1.813 22.356 1.00 95.31 166 GLY A O 1
ATOM 1214 N N . SER A 1 167 ? -6.682 0.910 21.920 1.00 97.75 167 SER A N 1
ATOM 1215 C CA . SER A 1 167 ? -6.825 0.827 20.455 1.00 97.75 167 SER A CA 1
ATOM 1216 C C . SER A 1 167 ? -7.154 -0.608 20.006 1.00 97.75 167 SER A C 1
ATOM 1218 O O . SER A 1 167 ? -6.954 -1.548 20.782 1.00 97.75 167 SER A O 1
ATOM 1220 N N . PHE A 1 168 ? -7.666 -0.805 18.782 1.00 92.69 168 PHE A N 1
ATOM 1221 C CA . PHE A 1 168 ? -8.088 -2.137 18.301 1.00 92.69 168 PHE A CA 1
ATOM 1222 C C . PHE A 1 168 ? -8.002 -2.363 16.789 1.00 92.69 168 PHE A C 1
ATOM 1224 O O . PHE A 1 168 ? -8.098 -1.389 16.018 1.00 92.69 168 PHE A O 1
#

Organism: NCBI:txid49249

Secondary structure (DSSP, 8-state):
-HHHHHHHHHHTSTT-EEEEPPSEEEEESS-EEE-TTEEEE-S-S-S-SSS--TTSS-EEEEE-SSSEEEEE-STT-EEEEEEEEEPPPPTTSTTTT---SEEEEEEEESSEEEEEEEEEEEEE--TTSEEEEEEEETT-EEEEEEEES-EEES-SEEEEEEE-TT--

Foldseek 3Di:
DVQLVQLVVQVPDPQGHEDEDFFAEAEDADAREREANYEYEYQAQFDDLADRDRPRGTAEYAYQYQEENYEYEAELREYYRHEFEPHQDDPPDPRPPHAYQEYYEYEWECAEYAAYEYYRYEYEANLVHEHYEYEAEPLYEDPYYYHYNYHYDNHVHYYYYDYDVNYD